Protein AF-A0A6M0A2T9-F1 (afdb_monomer_lite)

Foldseek 3Di:
DVPVLVVVLVVLCVLQPVDPVLLVVLVVCVVVVDDLVNSCVVVVSGDSVSSVVSVVVCVVPVVSVVVVVVVVVVVVVVVVVVCVVVPDDVVVVVVVVVVVVVD

Structure (mmCIF, N/CA/C/O backbone):
data_AF-A0A6M0A2T9-F1
#
_entry.id   AF-A0A6M0A2T9-F1
#
loop_
_atom_site.group_PDB
_atom_site.id
_atom_site.type_symbol
_atom_site.la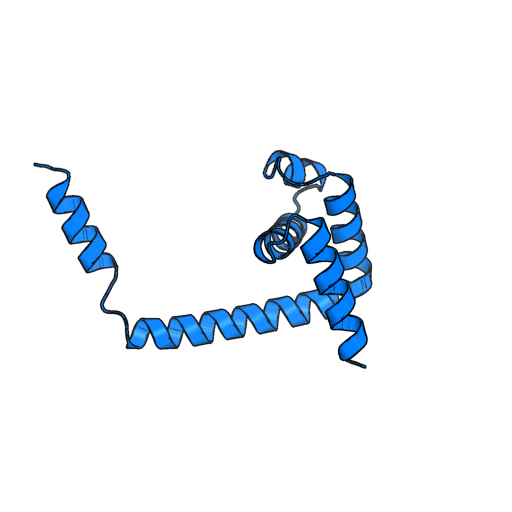bel_atom_id
_atom_site.label_alt_id
_atom_site.label_comp_id
_atom_site.label_asym_id
_atom_site.label_entity_id
_atom_site.label_seq_id
_atom_site.pdbx_PDB_ins_code
_atom_site.Cartn_x
_atom_site.Cartn_y
_atom_site.Cartn_z
_atom_site.occupancy
_atom_site.B_iso_or_equiv
_atom_site.auth_seq_id
_atom_site.auth_comp_id
_atom_site.auth_asym_id
_atom_site.auth_atom_id
_atom_site.pdbx_PDB_model_num
ATOM 1 N N . MET A 1 1 ? 3.141 -23.377 8.878 1.00 46.81 1 MET A N 1
ATOM 2 C CA . MET A 1 1 ? 3.584 -22.676 7.644 1.00 46.81 1 MET A CA 1
ATOM 3 C C . MET A 1 1 ? 3.537 -21.138 7.717 1.00 46.81 1 MET A C 1
ATOM 5 O O . MET A 1 1 ? 4.233 -20.506 6.935 1.00 46.81 1 MET A O 1
ATOM 9 N N . SER A 1 2 ? 2.825 -20.515 8.670 1.00 45.16 2 SER A N 1
ATOM 10 C CA . SER A 1 2 ? 2.661 -19.043 8.734 1.00 45.16 2 SER A CA 1
ATOM 11 C C . SER A 1 2 ? 3.944 -18.234 9.045 1.00 45.16 2 SER A C 1
ATOM 13 O O . SER A 1 2 ? 4.101 -17.100 8.601 1.00 45.16 2 SER A O 1
ATOM 15 N N . CYS A 1 3 ? 4.917 -18.829 9.749 1.00 43.81 3 CYS A N 1
ATOM 16 C CA . CYS A 1 3 ? 6.099 -18.116 10.263 1.00 43.81 3 CYS A CA 1
ATOM 17 C C . CYS A 1 3 ? 7.106 -17.667 9.175 1.00 43.81 3 CYS A C 1
ATOM 19 O O . CYS A 1 3 ? 7.688 -16.589 9.278 1.00 43.81 3 CYS A O 1
ATOM 21 N N . LYS A 1 4 ? 7.285 -18.435 8.086 1.00 53.41 4 LYS A N 1
ATOM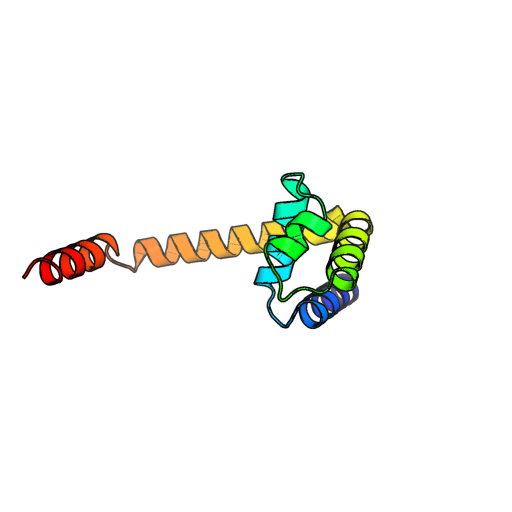 22 C CA . LYS A 1 4 ? 8.168 -18.024 6.970 1.00 53.41 4 LYS A CA 1
ATOM 23 C C . LYS A 1 4 ? 7.577 -16.865 6.157 1.00 53.41 4 LYS A C 1
ATOM 25 O O . LYS A 1 4 ? 8.320 -15.995 5.720 1.00 53.41 4 LYS A O 1
ATOM 30 N N . ARG A 1 5 ? 6.247 -16.833 6.006 1.00 55.88 5 ARG A N 1
ATOM 31 C CA . ARG A 1 5 ? 5.520 -15.842 5.191 1.00 55.88 5 ARG A CA 1
ATOM 32 C C . ARG A 1 5 ? 5.601 -14.438 5.808 1.00 55.88 5 ARG A C 1
ATOM 34 O O . ARG A 1 5 ? 5.813 -13.470 5.088 1.00 55.88 5 ARG A O 1
ATOM 41 N N . GLN A 1 6 ? 5.534 -14.334 7.141 1.00 55.88 6 GLN A N 1
ATOM 42 C CA . GLN A 1 6 ? 5.651 -13.044 7.836 1.00 55.88 6 GLN A CA 1
ATOM 43 C C . GLN A 1 6 ? 7.073 -12.463 7.855 1.00 55.88 6 GLN A C 1
ATOM 45 O O . GLN A 1 6 ? 7.220 -11.243 7.823 1.00 55.88 6 GLN A O 1
ATOM 50 N N . ARG A 1 7 ? 8.127 -13.297 7.852 1.00 57.19 7 ARG A N 1
ATOM 51 C CA . ARG A 1 7 ? 9.514 -12.796 7.797 1.00 57.19 7 ARG A CA 1
ATOM 52 C C . ARG A 1 7 ? 9.813 -12.050 6.497 1.00 57.19 7 ARG A C 1
ATOM 54 O O . ARG A 1 7 ? 10.479 -11.026 6.546 1.00 57.19 7 ARG A O 1
ATOM 61 N N . GLN A 1 8 ? 9.291 -12.517 5.363 1.00 58.59 8 GLN A N 1
ATOM 62 C CA . GLN A 1 8 ? 9.608 -11.913 4.069 1.00 58.59 8 GLN A CA 1
ATOM 63 C C . GLN A 1 8 ? 8.902 -10.565 3.837 1.00 58.59 8 GLN A C 1
ATOM 65 O O . GLN A 1 8 ? 9.499 -9.648 3.278 1.00 58.59 8 GLN A O 1
ATOM 70 N N . ILE A 1 9 ? 7.668 -10.411 4.335 1.00 58.97 9 ILE A N 1
ATOM 71 C CA . ILE A 1 9 ? 6.967 -9.114 4.346 1.00 58.97 9 ILE A CA 1
ATOM 72 C C . ILE A 1 9 ? 7.749 -8.111 5.207 1.00 58.97 9 ILE A C 1
ATOM 74 O O . ILE A 1 9 ? 7.909 -6.957 4.822 1.00 58.97 9 ILE A O 1
ATOM 78 N N . LEU A 1 10 ? 8.300 -8.561 6.341 1.00 57.91 10 LEU A N 1
ATOM 79 C CA . LEU A 1 10 ? 9.128 -7.723 7.208 1.00 57.91 10 LEU A CA 1
ATOM 80 C C . LEU A 1 10 ? 10.416 -7.260 6.504 1.00 57.91 10 LEU A C 1
ATOM 82 O O . LEU A 1 10 ? 10.792 -6.103 6.640 1.00 57.91 10 LEU A O 1
ATOM 86 N N . THR A 1 11 ? 11.056 -8.126 5.711 1.00 59.53 11 THR A N 1
ATOM 87 C CA . THR A 1 11 ? 12.245 -7.771 4.915 1.00 59.53 11 THR A CA 1
ATOM 88 C C . THR A 1 11 ? 11.947 -6.691 3.871 1.00 59.53 11 THR A C 1
ATOM 90 O O . THR A 1 11 ? 12.738 -5.765 3.717 1.00 59.53 11 THR A O 1
ATOM 93 N N . LEU A 1 12 ? 10.793 -6.754 3.200 1.00 58.81 12 LEU A N 1
ATOM 94 C CA . LEU A 1 12 ? 10.387 -5.732 2.224 1.00 58.81 12 LEU A CA 1
ATOM 95 C C . LEU A 1 12 ? 10.093 -4.378 2.879 1.00 58.81 12 LEU A C 1
ATOM 97 O O . LEU A 1 12 ? 10.495 -3.342 2.360 1.00 58.81 12 LEU A O 1
ATOM 101 N N . VAL A 1 13 ? 9.458 -4.380 4.054 1.00 58.97 13 VAL A N 1
ATOM 102 C CA . VAL A 1 13 ? 9.197 -3.157 4.836 1.00 58.97 13 VAL A CA 1
ATOM 103 C C . VAL A 1 13 ? 10.493 -2.467 5.272 1.00 58.97 13 VAL A C 1
ATOM 105 O O . VAL A 1 13 ? 10.546 -1.240 5.308 1.00 58.97 13 VAL A O 1
ATOM 108 N N . LEU A 1 14 ? 11.532 -3.237 5.604 1.00 58.66 14 LEU A N 1
ATOM 109 C CA . LEU A 1 14 ? 12.835 -2.685 5.982 1.00 58.66 14 LEU A CA 1
ATOM 110 C C . LEU A 1 14 ? 13.539 -2.018 4.785 1.00 58.66 14 LEU A C 1
ATOM 112 O O . LEU A 1 14 ? 14.160 -0.975 4.971 1.00 58.66 14 LEU A O 1
ATOM 116 N N . SER A 1 15 ? 13.391 -2.565 3.570 1.00 59.59 15 SER A N 1
ATOM 117 C CA . SER A 1 15 ? 13.989 -2.001 2.343 1.00 59.59 15 SER A CA 1
ATOM 118 C C . SER A 1 15 ? 13.339 -0.678 1.916 1.00 59.59 15 SER A C 1
ATOM 120 O O . SER A 1 15 ? 14.024 0.229 1.467 1.00 59.59 15 SER A O 1
ATOM 122 N N . LEU A 1 16 ? 12.026 -0.514 2.129 1.00 60.50 16 LEU A N 1
ATOM 123 C CA . LEU A 1 16 ? 11.265 0.690 1.745 1.00 60.50 16 LEU A CA 1
ATOM 124 C C . LEU A 1 16 ? 11.406 1.872 2.728 1.00 60.50 16 LEU A C 1
ATOM 126 O O . LEU A 1 16 ? 10.600 2.801 2.706 1.00 60.50 16 LEU A O 1
ATOM 130 N N . GLY A 1 17 ? 12.409 1.846 3.608 1.00 55.09 17 GLY A N 1
ATOM 131 C CA . GLY A 1 17 ? 12.593 2.868 4.635 1.00 55.09 17 GLY A CA 1
ATOM 132 C C . GLY A 1 17 ? 11.628 2.680 5.803 1.00 55.09 17 GLY A C 1
ATOM 133 O O . GLY A 1 17 ? 10.752 3.506 6.033 1.00 55.09 17 GLY A O 1
ATOM 134 N N . ASN A 1 18 ? 11.790 1.580 6.544 1.00 56.47 18 ASN A N 1
ATOM 135 C CA . ASN A 1 18 ? 11.229 1.298 7.879 1.00 56.47 18 ASN A CA 1
ATOM 136 C C . ASN A 1 18 ? 9.715 1.470 8.120 1.00 56.47 18 ASN A C 1
ATOM 138 O O . ASN A 1 18 ? 9.253 1.198 9.231 1.00 56.47 18 ASN A O 1
ATOM 142 N N . SER A 1 19 ? 8.912 1.877 7.141 1.00 62.12 19 SER A N 1
ATOM 143 C CA . SER A 1 19 ? 7.514 2.219 7.368 1.00 62.12 19 SER A CA 1
ATOM 144 C C . SER A 1 19 ? 6.598 1.304 6.570 1.00 62.12 19 SER A C 1
ATOM 146 O O . SER A 1 19 ? 6.531 1.340 5.342 1.00 62.12 19 SER A O 1
ATOM 148 N N . ARG A 1 20 ? 5.839 0.479 7.306 1.00 65.75 20 ARG A N 1
ATOM 149 C CA . ARG A 1 20 ? 4.784 -0.402 6.763 1.00 65.75 20 ARG A CA 1
ATOM 150 C C . ARG A 1 20 ? 3.758 0.365 5.928 1.00 65.75 20 ARG A C 1
ATOM 152 O O . ARG A 1 20 ? 3.161 -0.221 5.033 1.00 65.75 20 ARG A O 1
ATOM 159 N N . VAL A 1 21 ? 3.596 1.658 6.211 1.00 66.00 21 VAL A N 1
ATOM 160 C CA . VAL A 1 21 ? 2.712 2.570 5.481 1.00 66.00 21 VAL A CA 1
ATOM 161 C C . VAL A 1 21 ? 3.174 2.735 4.029 1.00 66.00 21 VAL A C 1
ATOM 163 O O . VAL A 1 21 ? 2.333 2.786 3.136 1.00 66.00 21 VAL A O 1
ATOM 166 N N . LEU A 1 22 ? 4.487 2.739 3.755 1.00 73.81 22 LEU A N 1
ATOM 167 C CA . LEU A 1 22 ? 4.992 2.858 2.382 1.00 73.81 22 LEU A CA 1
ATOM 168 C C . LEU A 1 22 ? 4.726 1.596 1.558 1.00 73.81 22 LEU A C 1
ATOM 170 O O . LEU A 1 22 ? 4.325 1.713 0.405 1.00 73.81 22 LEU A O 1
ATOM 174 N N . LEU A 1 23 ? 4.868 0.404 2.147 1.00 76.75 23 LEU A N 1
ATOM 175 C CA . LEU A 1 23 ? 4.559 -0.852 1.453 1.00 76.75 23 LEU A CA 1
ATOM 176 C C . LEU A 1 23 ? 3.092 -0.895 0.997 1.00 76.75 23 LEU A C 1
ATOM 178 O O . LEU A 1 23 ? 2.816 -1.171 -0.168 1.00 76.75 23 LEU A O 1
ATOM 182 N N . GLU A 1 24 ? 2.159 -0.595 1.904 1.00 79.69 24 GLU A N 1
ATOM 183 C CA . GLU A 1 24 ? 0.727 -0.523 1.583 1.00 79.69 24 GLU A CA 1
ATOM 184 C C . GLU A 1 24 ? 0.432 0.497 0.491 1.00 79.69 24 GLU A C 1
ATOM 186 O O . GLU A 1 24 ? -0.310 0.208 -0.444 1.00 79.69 24 GLU A O 1
ATOM 191 N N . THR A 1 25 ? 1.042 1.676 0.595 1.00 82.44 25 THR A N 1
ATOM 192 C CA . THR A 1 25 ? 0.817 2.772 -0.349 1.00 82.44 25 THR A CA 1
ATOM 193 C C . THR A 1 25 ? 1.287 2.405 -1.758 1.00 82.44 25 THR A C 1
ATOM 195 O O . THR A 1 25 ? 0.574 2.665 -2.724 1.00 82.44 25 THR A O 1
ATOM 198 N N . VAL A 1 26 ? 2.447 1.751 -1.885 1.00 85.06 26 VAL A N 1
ATOM 199 C CA . VAL A 1 26 ? 2.970 1.273 -3.176 1.00 85.06 26 VAL A CA 1
ATOM 200 C C . VAL A 1 26 ? 2.050 0.215 -3.783 1.00 85.06 26 VAL A C 1
ATOM 202 O O . VAL A 1 26 ? 1.714 0.309 -4.962 1.00 85.06 26 VAL A O 1
ATOM 205 N N . ILE A 1 27 ? 1.615 -0.771 -2.990 1.00 86.31 27 ILE A N 1
ATOM 206 C CA . ILE A 1 27 ? 0.727 -1.838 -3.475 1.00 86.31 27 ILE A CA 1
ATOM 207 C C . ILE A 1 27 ? -0.614 -1.256 -3.926 1.00 86.31 27 ILE A C 1
ATOM 209 O O . ILE A 1 27 ? -1.087 -1.598 -5.006 1.00 86.31 27 ILE A O 1
ATOM 213 N N . ARG A 1 28 ? -1.203 -0.349 -3.139 1.00 86.69 28 ARG A N 1
ATOM 214 C CA . ARG A 1 28 ? -2.493 0.269 -3.465 1.00 86.69 28 ARG A CA 1
ATOM 215 C C . ARG A 1 28 ? -2.400 1.142 -4.714 1.00 86.69 28 ARG A C 1
ATOM 217 O O . ARG A 1 28 ? -3.208 0.985 -5.615 1.00 86.69 28 ARG A O 1
ATOM 224 N N . ALA A 1 29 ? -1.352 1.959 -4.833 1.00 87.31 29 ALA A N 1
ATOM 225 C CA . ALA A 1 29 ? -1.122 2.754 -6.037 1.00 87.31 29 ALA A CA 1
ATOM 226 C C . ALA A 1 29 ? -0.932 1.879 -7.289 1.00 87.31 29 ALA A C 1
ATOM 228 O O . ALA A 1 29 ? -1.407 2.236 -8.365 1.00 87.31 29 ALA A O 1
ATOM 229 N N . PHE A 1 30 ? -0.266 0.729 -7.155 1.00 88.06 30 PHE A N 1
ATOM 230 C CA . PHE A 1 30 ? -0.138 -0.235 -8.247 1.00 88.06 30 PHE A CA 1
ATOM 231 C C . PHE A 1 30 ? -1.487 -0.881 -8.611 1.00 88.06 30 PHE A C 1
ATOM 233 O O . PHE A 1 30 ? -1.797 -1.006 -9.793 1.00 88.06 30 PHE A O 1
ATOM 240 N N . GLN A 1 31 ? -2.314 -1.239 -7.622 1.00 86.75 31 GLN A N 1
ATOM 241 C CA . GLN A 1 31 ? -3.682 -1.736 -7.846 1.00 86.75 31 GLN A CA 1
ATOM 242 C C . GLN A 1 31 ? -4.579 -0.691 -8.529 1.00 86.75 31 GLN A C 1
ATOM 244 O O . GLN A 1 31 ? -5.382 -1.053 -9.386 1.00 86.75 31 GLN A O 1
ATOM 249 N N . ASP A 1 32 ? -4.385 0.596 -8.227 1.00 87.88 32 ASP A N 1
ATOM 250 C CA . ASP A 1 32 ? -5.063 1.724 -8.885 1.00 87.88 32 ASP A CA 1
ATOM 251 C C . ASP A 1 32 ? -4.572 1.968 -10.333 1.00 87.88 32 ASP A C 1
ATOM 253 O O . ASP A 1 32 ? -5.023 2.897 -11.005 1.00 87.88 32 ASP A O 1
ATOM 257 N N . GLY A 1 33 ? -3.636 1.152 -10.832 1.00 88.00 33 GLY A N 1
ATOM 258 C CA . GLY A 1 33 ? -3.106 1.224 -12.194 1.00 88.00 33 GLY A CA 1
ATOM 259 C C . GLY A 1 33 ? -1.937 2.195 -12.372 1.00 88.00 33 GLY A C 1
ATOM 260 O O . GLY A 1 33 ? -1.558 2.489 -13.507 1.00 88.00 33 GLY A O 1
ATOM 261 N N . ALA A 1 34 ? -1.343 2.708 -11.289 1.00 88.19 34 ALA A N 1
ATOM 262 C CA . ALA A 1 34 ? -0.152 3.543 -11.398 1.00 88.19 34 ALA A CA 1
ATOM 263 C C . ALA A 1 34 ? 1.073 2.710 -11.803 1.00 88.19 34 ALA A C 1
ATOM 265 O O . ALA A 1 34 ? 1.316 1.621 -11.277 1.00 88.19 34 ALA A O 1
ATOM 266 N N . SER A 1 35 ? 1.891 3.259 -12.705 1.00 88.25 35 SER A N 1
ATOM 267 C CA . SER A 1 35 ? 3.157 2.626 -13.069 1.00 88.25 35 SER A CA 1
ATOM 268 C C . SER A 1 35 ? 4.172 2.716 -11.914 1.00 88.25 35 SER A C 1
ATOM 270 O O . SER A 1 35 ? 4.144 3.690 -11.149 1.00 88.25 35 SER A O 1
ATOM 272 N N . PRO A 1 36 ? 5.105 1.755 -11.790 1.00 84.44 36 PRO A N 1
ATOM 273 C CA . PRO A 1 36 ? 6.177 1.793 -10.791 1.00 84.44 36 PRO A CA 1
ATOM 274 C C . PRO A 1 36 ? 6.958 3.118 -10.787 1.00 84.44 36 PRO A C 1
ATOM 276 O O . PRO A 1 36 ? 7.265 3.665 -9.729 1.00 84.44 36 PRO A O 1
ATOM 279 N N . GLU A 1 37 ? 7.229 3.679 -11.966 1.00 86.12 37 GLU A N 1
ATOM 280 C CA . GLU A 1 37 ? 7.933 4.955 -12.144 1.00 86.12 37 GLU A CA 1
ATOM 281 C C . GLU A 1 37 ? 7.116 6.128 -11.604 1.00 86.12 37 GLU A C 1
ATOM 283 O O . GLU A 1 37 ? 7.652 7.010 -10.933 1.00 86.12 37 GLU A O 1
ATOM 288 N N . SER A 1 38 ? 5.803 6.117 -11.850 1.00 85.56 38 SER A N 1
ATOM 289 C CA . SER A 1 38 ? 4.885 7.136 -11.336 1.00 85.56 38 SER A CA 1
ATOM 290 C C . SER A 1 38 ? 4.810 7.102 -9.809 1.00 85.56 38 SER A C 1
ATOM 292 O O . SER A 1 38 ? 4.695 8.148 -9.172 1.00 85.56 38 SER A O 1
ATOM 294 N N . ILE A 1 39 ? 4.894 5.910 -9.212 1.00 84.88 39 ILE A N 1
ATOM 295 C CA . ILE A 1 39 ? 4.898 5.726 -7.756 1.00 84.88 39 ILE A CA 1
ATOM 296 C C . ILE A 1 39 ? 6.184 6.303 -7.151 1.00 84.88 39 ILE A C 1
ATOM 298 O O . ILE A 1 39 ? 6.111 7.086 -6.206 1.00 84.88 39 ILE A O 1
ATOM 302 N N . VAL A 1 40 ? 7.350 5.994 -7.721 1.00 84.50 40 VAL A N 1
ATOM 303 C CA . VAL A 1 40 ? 8.640 6.557 -7.274 1.00 84.50 40 VAL A CA 1
ATOM 304 C C . VAL A 1 40 ? 8.676 8.072 -7.428 1.00 84.50 40 VAL A C 1
ATOM 306 O O . VAL A 1 40 ? 9.189 8.771 -6.560 1.00 84.50 40 VAL A O 1
ATOM 309 N N . HIS A 1 41 ? 8.087 8.604 -8.499 1.00 82.88 41 HIS A N 1
ATOM 310 C CA . HIS A 1 41 ? 8.017 10.048 -8.697 1.00 82.88 41 HIS A CA 1
ATOM 311 C C . HIS A 1 41 ? 7.191 10.752 -7.606 1.00 82.88 41 HIS A C 1
ATOM 313 O O . HIS A 1 41 ? 7.556 11.839 -7.165 1.00 82.88 41 HIS A O 1
ATOM 319 N N . ARG A 1 42 ? 6.104 10.125 -7.131 1.00 80.94 42 ARG A N 1
ATOM 320 C CA . ARG A 1 42 ? 5.282 10.646 -6.020 1.00 80.94 42 ARG A CA 1
ATOM 321 C C . ARG A 1 42 ? 5.958 10.492 -4.659 1.00 80.94 42 ARG A C 1
ATOM 323 O O . ARG A 1 42 ? 5.731 11.312 -3.774 1.00 80.94 42 ARG A O 1
ATOM 330 N N . TYR A 1 43 ? 6.779 9.459 -4.495 1.00 74.56 43 TYR A N 1
ATOM 331 C CA . TYR A 1 43 ? 7.478 9.144 -3.254 1.00 74.56 43 TYR A CA 1
ATOM 332 C C . TYR A 1 43 ? 8.984 9.105 -3.512 1.00 74.56 43 TYR A C 1
ATOM 334 O O . TYR A 1 43 ? 9.588 8.036 -3.575 1.00 74.56 43 TYR A O 1
ATOM 342 N N . SER A 1 44 ? 9.595 10.287 -3.631 1.00 65.88 44 SER A N 1
ATOM 343 C CA . SER A 1 44 ? 11.024 10.461 -3.947 1.00 65.88 44 SER A CA 1
ATOM 344 C C . SER A 1 44 ? 11.989 9.856 -2.918 1.00 65.88 44 SER A C 1
ATOM 346 O O . SER A 1 44 ? 13.191 9.792 -3.161 1.00 65.88 44 SER A O 1
ATOM 348 N N . THR A 1 45 ? 11.477 9.393 -1.774 1.00 71.62 45 THR A N 1
ATOM 349 C CA . THR A 1 45 ? 12.228 8.644 -0.758 1.00 71.62 45 THR A CA 1
ATOM 350 C C . THR A 1 45 ? 12.385 7.160 -1.093 1.00 71.62 45 THR A C 1
ATOM 352 O O . THR A 1 45 ? 13.121 6.465 -0.397 1.00 71.62 45 THR A O 1
ATOM 355 N N . LEU A 1 46 ? 11.677 6.653 -2.108 1.00 74.12 46 LEU A N 1
ATOM 356 C CA . LEU A 1 46 ? 11.735 5.257 -2.533 1.00 74.12 46 LEU A CA 1
ATOM 357 C C . LEU A 1 46 ? 12.731 5.072 -3.674 1.00 74.12 46 LEU A C 1
ATOM 359 O O . LEU A 1 46 ? 12.734 5.831 -4.642 1.00 74.12 46 LEU A O 1
ATOM 363 N N . SER A 1 47 ? 13.540 4.014 -3.599 1.00 81.88 47 SER A N 1
ATOM 364 C CA . SER A 1 47 ? 14.352 3.612 -4.742 1.00 81.88 47 SER A CA 1
ATOM 365 C C . SER A 1 47 ? 13.488 2.871 -5.767 1.00 81.88 47 SER A C 1
ATOM 367 O O . SER A 1 47 ? 12.612 2.074 -5.419 1.00 81.88 47 SER A O 1
ATOM 369 N N . LEU A 1 48 ? 13.757 3.103 -7.053 1.00 83.50 48 LEU A N 1
ATOM 370 C CA . LEU A 1 48 ? 13.067 2.406 -8.140 1.00 83.50 48 LEU A CA 1
ATOM 371 C C . LEU A 1 48 ? 13.242 0.886 -8.041 1.00 83.50 48 LEU A C 1
ATOM 373 O O . LEU A 1 48 ? 12.285 0.138 -8.232 1.00 83.50 48 LEU A O 1
ATOM 377 N N . SER A 1 49 ? 14.437 0.436 -7.660 1.00 83.50 49 SER A N 1
ATOM 378 C CA . SER A 1 49 ? 14.741 -0.978 -7.437 1.00 83.50 49 SER A CA 1
ATOM 379 C C . SER A 1 49 ? 13.857 -1.603 -6.357 1.00 83.50 49 SER A C 1
ATOM 381 O O . SER A 1 49 ? 13.336 -2.701 -6.557 1.00 83.50 49 SER A O 1
ATOM 383 N N . ASP A 1 50 ? 13.643 -0.909 -5.234 1.00 80.06 50 ASP A N 1
ATOM 384 C CA . ASP A 1 50 ? 12.800 -1.418 -4.147 1.00 80.06 50 ASP A CA 1
ATOM 385 C C . ASP A 1 50 ? 11.331 -1.506 -4.564 1.00 80.06 50 ASP A C 1
ATOM 387 O O . ASP A 1 50 ? 10.649 -2.472 -4.212 1.00 80.06 50 ASP A O 1
ATOM 391 N N . VAL A 1 51 ? 10.843 -0.543 -5.353 1.00 84.38 51 VAL A N 1
ATOM 392 C CA . VAL A 1 51 ? 9.471 -0.564 -5.883 1.00 84.38 51 VAL A CA 1
ATOM 393 C C . VAL A 1 51 ? 9.276 -1.745 -6.830 1.00 84.38 51 VAL A C 1
ATOM 395 O O . VAL A 1 51 ? 8.330 -2.514 -6.658 1.00 84.38 51 VAL A O 1
ATOM 398 N N . TYR A 1 52 ? 10.198 -1.964 -7.767 1.00 85.94 52 TYR A N 1
ATOM 399 C CA . TYR A 1 52 ? 10.139 -3.119 -8.665 1.00 85.94 52 TYR A CA 1
ATOM 400 C C . TYR A 1 52 ? 10.212 -4.453 -7.915 1.00 85.94 52 TYR A C 1
ATOM 402 O O . TYR A 1 52 ? 9.438 -5.367 -8.207 1.00 85.94 52 TYR A O 1
ATOM 410 N N . ASN A 1 53 ? 11.091 -4.567 -6.917 1.00 84.88 53 ASN A N 1
ATOM 411 C CA . ASN A 1 53 ? 11.200 -5.774 -6.099 1.00 84.88 53 ASN A CA 1
ATOM 412 C C . ASN A 1 53 ? 9.918 -6.027 -5.286 1.00 84.88 53 ASN A C 1
ATOM 414 O O . ASN A 1 53 ? 9.445 -7.159 -5.182 1.00 84.88 53 ASN A O 1
ATOM 418 N N . THR A 1 54 ? 9.313 -4.960 -4.765 1.00 83.88 54 THR A N 1
ATOM 419 C CA . THR A 1 54 ? 8.049 -5.008 -4.024 1.00 83.88 54 THR A CA 1
ATOM 420 C C . THR A 1 54 ? 6.893 -5.461 -4.904 1.00 83.88 54 THR A C 1
ATOM 422 O O . THR A 1 54 ? 6.153 -6.365 -4.519 1.00 83.88 54 THR A O 1
ATOM 425 N N . ILE A 1 55 ? 6.758 -4.883 -6.097 1.00 86.69 55 ILE A N 1
ATOM 426 C CA . ILE A 1 55 ? 5.711 -5.259 -7.052 1.00 86.69 55 ILE A CA 1
ATOM 427 C C . ILE A 1 55 ? 5.926 -6.699 -7.528 1.00 86.69 55 ILE A C 1
ATOM 429 O O . ILE A 1 55 ? 4.986 -7.489 -7.542 1.00 86.69 55 ILE A O 1
ATOM 433 N N . GLY A 1 56 ? 7.166 -7.088 -7.832 1.00 87.88 56 GLY A N 1
ATOM 434 C CA . GLY A 1 56 ? 7.494 -8.466 -8.200 1.00 87.88 56 GLY A CA 1
ATOM 435 C C . GLY A 1 56 ? 7.152 -9.471 -7.096 1.00 87.88 56 GLY A C 1
ATOM 436 O O . GLY A 1 56 ? 6.607 -10.543 -7.369 1.00 87.88 56 GLY A O 1
ATOM 437 N N . TYR A 1 57 ? 7.412 -9.116 -5.836 1.00 84.62 57 TYR A N 1
ATOM 438 C CA . TYR A 1 57 ? 7.005 -9.930 -4.695 1.00 84.62 57 TYR A CA 1
ATOM 439 C C . TYR A 1 57 ? 5.482 -9.992 -4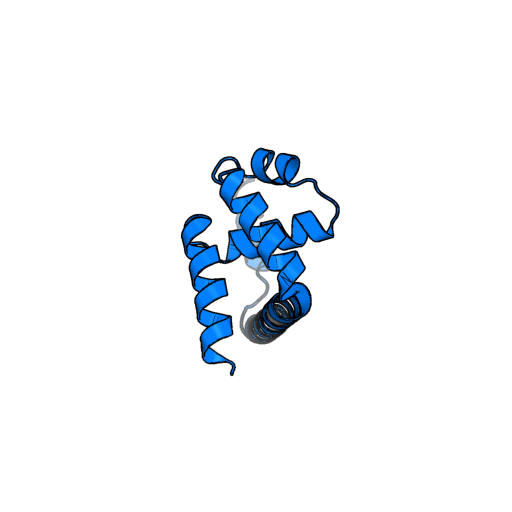.539 1.00 84.62 57 TYR A C 1
ATOM 441 O O . TYR A 1 57 ? 4.942 -11.075 -4.305 1.00 84.62 57 TYR A O 1
ATOM 449 N N . TYR A 1 58 ? 4.793 -8.859 -4.695 1.00 85.56 58 TYR A N 1
ATOM 450 C CA . TYR A 1 58 ? 3.335 -8.778 -4.648 1.00 85.56 58 TYR A CA 1
ATOM 451 C C . TYR A 1 58 ? 2.694 -9.695 -5.693 1.00 85.56 58 TYR A C 1
ATOM 453 O O . TYR A 1 58 ? 1.889 -10.547 -5.332 1.00 85.56 58 TYR A O 1
ATOM 461 N N . LEU A 1 59 ? 3.127 -9.616 -6.954 1.00 86.19 59 LEU A N 1
ATOM 462 C CA . LEU A 1 59 ? 2.609 -10.460 -8.036 1.00 86.19 59 LEU A CA 1
ATOM 463 C C . LEU A 1 59 ? 2.839 -11.958 -7.778 1.00 86.19 59 LEU A C 1
ATOM 465 O O . LEU A 1 59 ? 2.012 -12.788 -8.143 1.00 86.19 59 LEU A O 1
ATOM 469 N N . ARG A 1 60 ? 3.941 -12.328 -7.114 1.00 87.44 60 ARG A N 1
ATOM 470 C CA . ARG A 1 60 ? 4.243 -13.728 -6.768 1.00 87.44 60 ARG A CA 1
ATOM 471 C C . ARG A 1 60 ? 3.450 -14.240 -5.560 1.00 87.44 60 ARG A C 1
ATOM 473 O O . ARG A 1 60 ? 3.273 -15.449 -5.408 1.00 87.44 60 ARG A O 1
ATOM 480 N N . HIS A 1 61 ? 3.009 -13.349 -4.679 1.00 86.00 61 HIS A N 1
ATOM 481 C CA . HIS A 1 61 ? 2.408 -13.700 -3.393 1.00 86.00 61 HIS A CA 1
ATOM 482 C C . HIS A 1 61 ? 1.118 -12.925 -3.107 1.00 86.00 61 HIS A C 1
ATOM 484 O O . HIS A 1 61 ? 0.838 -12.637 -1.945 1.00 86.00 61 HIS A O 1
ATOM 490 N N . GLN A 1 62 ? 0.325 -12.632 -4.138 1.00 85.12 62 GLN A N 1
ATOM 491 C CA . GLN A 1 62 ? -0.848 -11.760 -4.049 1.00 85.12 62 GLN A CA 1
ATOM 492 C C . GLN A 1 62 ? -1.799 -12.171 -2.917 1.00 85.12 62 GLN A C 1
ATOM 494 O O . GLN A 1 62 ? -2.042 -11.372 -2.021 1.00 85.12 62 GLN A O 1
ATOM 499 N N . ASP A 1 63 ? -2.181 -13.450 -2.853 1.00 84.31 63 ASP A N 1
ATOM 500 C CA . ASP A 1 63 ? -3.012 -14.016 -1.777 1.00 84.31 63 ASP A CA 1
ATOM 501 C C . ASP A 1 63 ? -2.465 -13.725 -0.363 1.00 84.31 63 ASP A C 1
ATOM 503 O O . ASP A 1 63 ? -3.206 -13.400 0.565 1.00 84.31 63 ASP A O 1
ATOM 507 N N . ALA A 1 64 ? -1.139 -13.804 -0.192 1.00 81.06 64 ALA A N 1
ATOM 508 C CA . ALA A 1 64 ? -0.485 -13.538 1.090 1.00 81.06 64 ALA A CA 1
ATOM 509 C C . ALA A 1 64 ? -0.657 -12.088 1.512 1.00 81.06 64 ALA A C 1
ATOM 511 O O . ALA A 1 64 ? -0.879 -11.787 2.686 1.00 81.06 64 ALA A O 1
ATOM 512 N N . VAL A 1 65 ? -0.445 -11.209 0.537 1.00 82.50 65 VAL A N 1
ATOM 513 C CA . VAL A 1 65 ? -0.401 -9.776 0.740 1.00 82.50 65 VAL A CA 1
ATOM 514 C C . VAL A 1 65 ? -1.818 -9.263 0.927 1.00 82.50 65 VAL A C 1
ATOM 516 O O . VAL A 1 65 ? -2.062 -8.592 1.918 1.00 82.50 65 VAL A O 1
ATOM 519 N N . GLU A 1 66 ? -2.769 -9.667 0.089 1.00 84.19 66 GLU A N 1
ATOM 520 C CA . GLU A 1 66 ? -4.189 -9.333 0.241 1.00 84.19 66 GLU A CA 1
ATOM 521 C C . GLU A 1 66 ? -4.747 -9.819 1.579 1.00 84.19 66 GLU A C 1
ATOM 523 O O . GLU A 1 66 ? -5.385 -9.047 2.288 1.00 84.19 66 GLU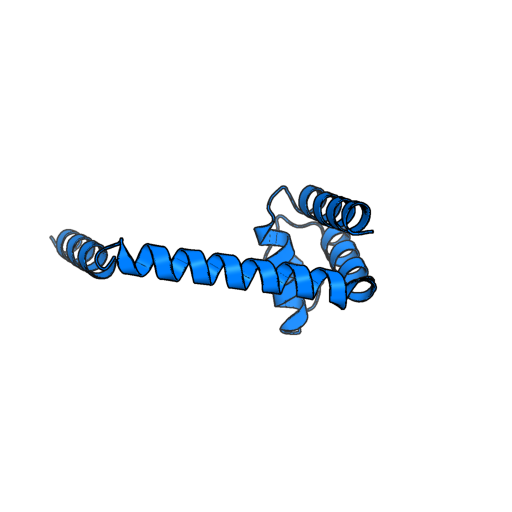 A O 1
ATOM 528 N N . THR A 1 67 ? -4.434 -11.051 2.001 1.00 84.94 67 THR A N 1
ATOM 529 C CA . THR A 1 67 ? -4.844 -11.542 3.328 1.00 84.94 67 THR A CA 1
ATOM 530 C C . THR A 1 67 ? -4.301 -10.652 4.449 1.00 84.94 67 THR A C 1
ATOM 532 O O . THR A 1 67 ? -5.021 -10.332 5.394 1.00 84.94 67 THR A O 1
ATOM 535 N N . TYR A 1 68 ? -3.036 -10.236 4.355 1.00 81.94 68 TYR A N 1
ATOM 536 C CA . TYR A 1 68 ? -2.428 -9.340 5.336 1.00 81.94 68 TYR A CA 1
ATOM 537 C C . TYR A 1 68 ? -3.060 -7.940 5.319 1.00 81.94 68 TYR A C 1
ATOM 539 O O . TYR A 1 68 ? -3.332 -7.390 6.386 1.00 81.94 68 TYR A O 1
ATOM 547 N N . LEU A 1 69 ? -3.318 -7.377 4.135 1.00 81.56 69 LEU A N 1
ATOM 548 C CA . LEU A 1 69 ? -3.971 -6.076 3.968 1.00 81.56 69 LEU A CA 1
ATOM 549 C C . LEU A 1 69 ? -5.388 -6.091 4.552 1.00 81.56 69 LEU A C 1
ATOM 551 O O . LEU A 1 69 ? -5.712 -5.246 5.383 1.00 81.56 69 LEU A O 1
ATOM 555 N N . ASN A 1 70 ? -6.181 -7.113 4.227 1.00 83.94 70 ASN A N 1
ATOM 556 C CA . ASN A 1 70 ? -7.544 -7.278 4.734 1.00 83.94 70 ASN A CA 1
ATOM 557 C C . ASN A 1 70 ? -7.577 -7.419 6.261 1.00 83.94 70 ASN A C 1
ATOM 559 O O . ASN A 1 70 ? -8.386 -6.781 6.931 1.00 83.94 70 ASN A O 1
ATOM 563 N N . GLN A 1 71 ? -6.667 -8.210 6.840 1.00 82.81 71 GLN A N 1
ATOM 564 C CA . GLN A 1 71 ? -6.554 -8.328 8.299 1.00 82.81 71 GLN A CA 1
ATOM 565 C C . GLN A 1 71 ? -6.245 -6.981 8.958 1.00 82.81 71 GLN A C 1
ATOM 567 O O . GLN A 1 71 ? -6.730 -6.695 10.054 1.00 82.81 71 GLN A O 1
ATOM 572 N N . ARG A 1 72 ? -5.436 -6.140 8.309 1.00 78.88 72 ARG A N 1
ATOM 573 C CA . ARG A 1 72 ? -5.117 -4.808 8.826 1.00 78.88 72 ARG A CA 1
ATOM 574 C C . ARG A 1 72 ? -6.270 -3.832 8.704 1.00 78.88 72 ARG A C 1
ATOM 576 O O . ARG A 1 72 ? -6.466 -3.063 9.641 1.00 78.88 72 ARG A O 1
ATOM 583 N N . GLU A 1 73 ? -7.016 -3.874 7.611 1.00 79.94 73 GLU A N 1
ATOM 584 C CA . GLU A 1 73 ? -8.201 -3.035 7.432 1.00 79.94 73 GLU A CA 1
ATOM 585 C C . GLU A 1 73 ? -9.258 -3.369 8.491 1.00 79.94 73 GLU A C 1
ATOM 587 O O . GLU A 1 73 ? -9.703 -2.479 9.207 1.00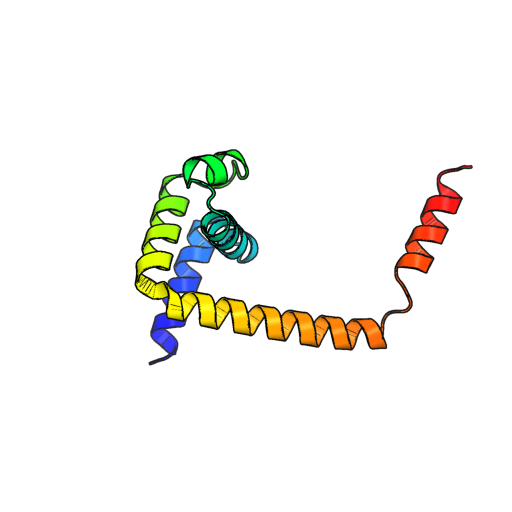 79.94 73 GLU A O 1
ATOM 592 N N . GLN A 1 74 ? -9.511 -4.655 8.745 1.00 80.06 74 GLN A N 1
ATOM 593 C CA . GLN A 1 74 ? -10.400 -5.104 9.826 1.00 80.06 74 GLN A CA 1
ATOM 594 C C . GLN A 1 74 ? -9.935 -4.640 11.215 1.00 80.06 74 GLN A C 1
ATOM 596 O O . GLN A 1 74 ? -10.739 -4.230 12.056 1.00 80.06 74 GLN A O 1
ATOM 601 N N . LEU A 1 75 ? -8.625 -4.685 11.482 1.00 78.38 75 LEU A N 1
ATOM 602 C CA . LEU A 1 75 ? -8.076 -4.159 12.732 1.00 78.38 75 LEU A CA 1
ATOM 603 C C . LEU A 1 75 ? -8.265 -2.641 12.826 1.00 78.38 75 LEU A C 1
ATOM 605 O O . LEU A 1 75 ? -8.674 -2.161 13.883 1.00 78.38 75 LEU A O 1
ATOM 609 N N . ALA A 1 76 ? -8.009 -1.901 11.746 1.00 74.56 76 ALA A N 1
ATOM 610 C CA . ALA A 1 76 ? -8.199 -0.456 11.692 1.00 74.56 76 ALA A CA 1
ATOM 611 C C . ALA A 1 76 ? -9.669 -0.073 11.907 1.00 74.56 76 ALA A C 1
ATOM 613 O O . ALA A 1 76 ? -9.942 0.783 12.745 1.00 74.56 76 ALA A O 1
ATOM 614 N N . GLU A 1 77 ? -10.608 -0.763 11.258 1.00 77.06 77 GLU A N 1
ATOM 615 C CA . GLU A 1 77 ? -12.048 -0.586 11.465 1.00 77.06 77 GLU A CA 1
ATOM 616 C C . GLU A 1 77 ? -12.447 -0.878 12.915 1.00 77.06 77 GLU A C 1
ATOM 618 O O . GLU A 1 77 ? -13.138 -0.076 13.540 1.00 77.06 77 GLU A O 1
ATOM 623 N N . SER A 1 78 ? -11.955 -1.973 13.505 1.00 73.88 78 SER A N 1
ATOM 624 C CA . SER A 1 78 ? -12.260 -2.318 14.903 1.00 73.88 78 SER A CA 1
ATOM 625 C C . SER A 1 78 ? -11.717 -1.291 15.908 1.00 73.88 78 SER A C 1
ATOM 627 O O . SER A 1 78 ? -12.285 -1.082 16.984 1.00 73.88 78 SER A O 1
ATOM 629 N N . VAL A 1 79 ? -10.587 -0.656 15.586 1.00 75.12 79 VAL A N 1
ATOM 630 C CA . VAL A 1 79 ? -10.008 0.428 16.382 1.00 75.12 79 VAL A CA 1
ATOM 631 C C . VAL A 1 79 ? -10.810 1.705 16.165 1.00 75.12 79 VAL A C 1
ATOM 633 O O . VAL A 1 79 ? -11.156 2.356 17.143 1.00 75.12 79 VAL A O 1
ATOM 636 N N . GLN A 1 80 ? -11.178 2.026 14.924 1.00 67.25 80 GLN A N 1
ATOM 637 C CA . GLN A 1 80 ? -12.003 3.183 14.600 1.00 67.25 80 GLN A CA 1
ATOM 638 C C . GLN A 1 80 ? -13.366 3.101 15.289 1.00 67.25 80 GLN A C 1
ATOM 640 O O . GLN A 1 80 ? -13.747 4.055 15.948 1.00 67.25 80 GLN A O 1
ATOM 645 N N . GLN A 1 81 ? -14.048 1.955 15.255 1.00 69.12 81 GLN A N 1
ATOM 646 C CA . GLN A 1 81 ? -15.319 1.746 15.956 1.00 69.12 81 GLN A CA 1
ATOM 647 C C . GLN A 1 81 ? -15.193 1.928 17.475 1.00 69.12 81 GLN A C 1
ATOM 649 O O . GLN A 1 81 ? -16.067 2.528 18.100 1.00 69.12 81 GLN A O 1
ATOM 654 N N . ARG A 1 82 ? -14.093 1.450 18.075 1.00 64.12 82 ARG A N 1
ATOM 655 C CA . ARG A 1 82 ? -13.804 1.669 19.502 1.00 64.12 82 ARG A CA 1
ATOM 656 C C . ARG A 1 82 ? -13.458 3.118 19.821 1.00 64.12 82 ARG A C 1
ATOM 658 O O . ARG A 1 82 ? -13.801 3.598 20.890 1.00 64.12 82 ARG A O 1
ATOM 665 N N . LEU A 1 83 ? -12.784 3.822 18.922 1.00 59.44 83 LEU A N 1
ATOM 666 C CA . LEU A 1 83 ? -12.462 5.232 19.114 1.00 59.44 83 LEU A CA 1
ATOM 667 C C . LEU A 1 83 ? -13.683 6.120 18.881 1.00 59.44 83 LEU A C 1
ATOM 669 O O . LEU A 1 83 ? -13.876 7.057 19.635 1.00 59.44 83 LEU A O 1
ATOM 673 N N . SER A 1 84 ? -14.554 5.812 17.922 1.00 58.53 84 SER A N 1
ATOM 674 C CA . SER A 1 84 ? -15.803 6.547 17.686 1.00 58.53 84 SER A CA 1
ATOM 675 C C . SER A 1 84 ? -16.773 6.472 18.867 1.00 58.53 84 SER A C 1
ATOM 677 O O . SER A 1 84 ? -17.563 7.391 19.054 1.00 58.53 84 SER A O 1
ATOM 679 N N . SER A 1 85 ? -16.713 5.412 19.679 1.00 58.81 85 SER A N 1
ATOM 680 C CA . SER A 1 85 ? -17.511 5.300 20.905 1.00 58.81 85 SER A CA 1
ATOM 681 C C . SER A 1 85 ? -16.878 5.982 22.126 1.00 58.81 85 SER A C 1
ATOM 683 O O . SER A 1 85 ? -17.577 6.212 23.110 1.00 58.81 85 SER A O 1
ATOM 685 N N . ILE A 1 86 ? -15.585 6.332 22.070 1.00 60.34 86 ILE A N 1
ATOM 686 C CA . ILE A 1 86 ? -14.824 6.922 23.189 1.00 60.34 86 ILE A CA 1
ATOM 687 C C . ILE A 1 86 ? -14.474 8.401 22.938 1.00 60.34 86 ILE A C 1
ATOM 689 O O . ILE A 1 86 ? -14.380 9.185 23.881 1.00 60.34 86 ILE A O 1
ATOM 693 N N . GLN A 1 87 ? -14.271 8.803 21.684 1.00 54.34 87 GLN A N 1
ATOM 694 C CA . GLN A 1 87 ? -13.782 10.121 21.295 1.00 54.34 87 GLN A CA 1
ATOM 695 C C . GLN A 1 87 ? -14.966 11.027 20.919 1.00 54.34 87 GLN A C 1
ATOM 697 O O . GLN A 1 87 ? -15.557 10.838 19.853 1.00 54.34 87 GLN A O 1
ATOM 702 N N . PRO A 1 88 ? -15.318 12.031 21.746 1.00 54.81 88 PRO A N 1
ATOM 703 C CA . PRO A 1 88 ? -16.261 13.056 21.335 1.00 54.81 88 PRO A CA 1
ATOM 704 C C . PRO A 1 88 ? -15.699 13.793 20.120 1.00 54.81 88 PRO A C 1
ATOM 706 O O . PRO A 1 88 ? -14.514 14.125 20.048 1.00 54.81 88 PRO A O 1
ATOM 709 N N . ASP A 1 89 ? -16.596 13.980 19.164 1.00 60.50 89 ASP A N 1
ATOM 710 C CA . ASP A 1 89 ? -16.432 14.544 17.837 1.00 60.50 89 ASP A CA 1
ATOM 711 C C . ASP A 1 89 ? -15.230 15.498 17.681 1.00 60.50 89 ASP A C 1
ATOM 713 O O . ASP A 1 89 ? -15.250 16.636 18.162 1.00 60.50 89 ASP A O 1
ATOM 717 N N . LEU A 1 90 ? -14.186 15.056 16.965 1.00 61.84 90 LEU A N 1
ATOM 718 C CA . LEU A 1 90 ? -13.041 15.895 16.570 1.00 61.84 90 LEU A CA 1
ATOM 719 C C . LEU A 1 90 ? -13.491 17.152 15.804 1.00 61.84 90 LEU A C 1
ATOM 721 O O . LEU A 1 90 ? -12.753 18.139 15.753 1.00 61.84 90 LEU A O 1
ATOM 725 N N . SER A 1 91 ? -14.710 17.149 15.253 1.00 63.81 91 SER A N 1
ATOM 726 C CA . SER A 1 91 ? -15.339 18.333 14.668 1.00 63.81 91 SER A CA 1
ATOM 727 C C . SER A 1 91 ? -15.495 19.455 15.689 1.00 63.81 91 SER A C 1
ATOM 729 O O . SER A 1 91 ? -15.273 20.605 15.339 1.00 63.81 91 SER A O 1
ATOM 731 N N . SER A 1 92 ? -15.769 19.159 16.964 1.00 65.25 92 SER A N 1
ATOM 732 C CA . SER A 1 92 ? -15.867 20.179 18.022 1.00 65.25 92 SER A CA 1
ATOM 733 C C . SER A 1 92 ? -14.529 20.891 18.273 1.00 65.25 92 SER A C 1
ATOM 735 O O . SER A 1 92 ? -14.484 22.114 18.421 1.00 65.25 92 SER A O 1
ATOM 737 N N . ILE A 1 93 ? -13.419 20.145 18.230 1.00 69.38 93 ILE A N 1
ATOM 738 C CA . ILE A 1 93 ? -12.057 20.686 18.342 1.00 69.38 93 ILE A CA 1
ATOM 739 C C . ILE A 1 93 ? -11.726 21.510 17.096 1.00 69.38 93 ILE A C 1
ATOM 741 O O . ILE A 1 93 ? -11.213 22.623 17.213 1.00 69.38 93 ILE A O 1
ATOM 745 N N . ARG A 1 94 ? -12.076 21.006 15.905 1.00 66.69 94 ARG A N 1
ATOM 746 C CA . ARG A 1 94 ? -11.890 21.721 14.636 1.00 66.69 94 ARG A CA 1
ATOM 747 C C . ARG A 1 94 ? -12.641 23.054 14.626 1.00 66.69 94 ARG A C 1
ATOM 749 O O . ARG A 1 94 ? -12.047 24.072 14.283 1.00 66.69 94 ARG A O 1
ATOM 756 N N . THR A 1 95 ? -13.898 23.070 15.064 1.00 71.31 95 THR A N 1
ATOM 757 C CA . THR A 1 95 ? -14.720 24.284 15.175 1.00 71.31 95 THR A CA 1
ATOM 758 C C . THR A 1 95 ? -14.111 25.281 16.155 1.00 71.31 95 THR A C 1
ATOM 760 O O . THR A 1 95 ? -14.033 26.472 15.852 1.00 71.31 95 THR A O 1
ATOM 763 N N . ARG A 1 96 ? -13.599 24.809 17.300 1.00 68.94 96 ARG A N 1
ATOM 764 C CA . ARG A 1 96 ? -12.918 25.666 18.281 1.00 68.94 96 ARG A CA 1
ATOM 765 C C . ARG A 1 96 ? -11.661 26.324 17.704 1.00 68.94 96 ARG A C 1
ATOM 767 O O . ARG A 1 96 ? -11.452 27.511 17.929 1.00 68.94 96 ARG A O 1
ATOM 774 N N . LEU A 1 97 ? -10.854 25.583 16.947 1.00 72.88 97 LEU A N 1
ATOM 775 C CA . LEU A 1 97 ? -9.621 26.104 16.343 1.00 72.88 97 LEU A CA 1
ATOM 776 C C . LEU A 1 97 ? -9.906 27.096 15.202 1.00 72.88 97 LEU A C 1
ATOM 778 O O . LEU A 1 97 ? -9.278 28.149 15.140 1.00 72.88 97 LEU A O 1
ATOM 782 N N . LEU A 1 98 ? -10.907 26.816 14.359 1.00 73.38 98 LEU A N 1
ATOM 783 C CA . LEU A 1 98 ? -11.355 27.722 13.287 1.00 73.38 98 LEU A CA 1
ATOM 784 C C . LEU A 1 98 ? -11.909 29.051 13.828 1.00 73.38 98 LEU A C 1
ATOM 786 O O . LEU A 1 98 ? -11.758 30.095 13.194 1.00 73.38 98 LEU A O 1
ATOM 790 N N . SER A 1 99 ? -12.527 29.011 15.011 1.00 70.94 99 SER A N 1
ATOM 791 C CA . SER A 1 99 ? -13.041 30.201 15.699 1.00 70.94 99 SER A CA 1
ATOM 792 C C . SER A 1 99 ? -11.921 31.073 16.280 1.00 70.94 99 SER A C 1
ATOM 794 O O . SER A 1 99 ? -12.103 32.277 16.413 1.00 70.94 99 SER A O 1
ATOM 796 N N . GLN A 1 100 ? -10.763 30.487 16.609 1.00 70.50 100 GLN A N 1
ATOM 797 C CA . GLN A 1 100 ? -9.605 31.211 17.149 1.00 70.50 100 GLN A CA 1
ATOM 798 C C . GLN A 1 100 ? -8.679 31.797 16.074 1.00 70.50 100 GLN A C 1
ATOM 800 O O . GLN A 1 100 ? -7.920 32.704 16.382 1.00 70.50 100 GLN A O 1
ATOM 805 N N . GLN A 1 101 ? -8.729 31.311 14.830 1.00 62.97 101 GLN A N 1
ATOM 806 C CA . GLN A 1 101 ? -7.922 31.854 13.724 1.00 62.97 101 GLN A CA 1
ATOM 807 C C . GLN A 1 101 ? -8.531 33.089 13.035 1.00 62.97 101 GLN A C 1
ATOM 809 O O . GLN A 1 101 ? -7.871 33.681 12.189 1.00 62.97 101 GLN A O 1
ATOM 814 N N . ASN A 1 102 ? -9.776 33.461 13.356 1.00 56.38 102 ASN A N 1
ATOM 815 C 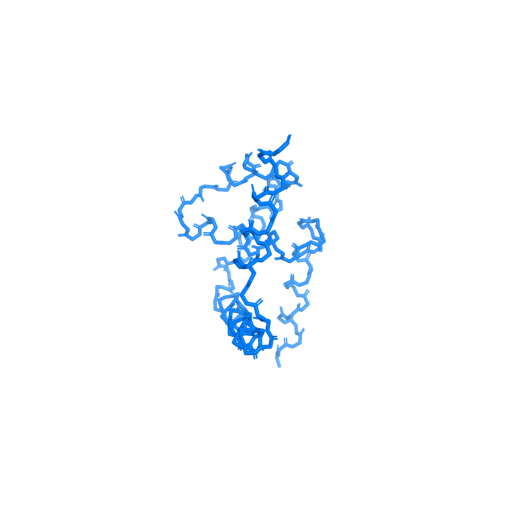CA . ASN A 1 102 ? -10.468 34.624 12.778 1.00 56.38 102 ASN A CA 1
ATOM 816 C C . ASN A 1 102 ? -10.547 35.836 13.738 1.00 56.38 102 ASN A C 1
ATOM 818 O O . ASN A 1 102 ? -11.385 36.716 13.537 1.00 56.38 102 ASN A O 1
ATOM 822 N N . GLN A 1 103 ? -9.696 35.884 14.769 1.00 49.97 103 GLN A N 1
ATOM 823 C CA . GLN A 1 103 ? -9.417 37.072 15.594 1.00 49.97 103 GLN A CA 1
ATOM 824 C C . GLN A 1 103 ? -7.956 37.479 15.421 1.00 49.97 103 GLN A C 1
ATOM 826 O O . GLN A 1 103 ? -7.700 38.701 15.448 1.00 49.97 103 GLN A O 1
#

Sequence (103 aa):
MSCKRQRQILTLVLSLGNSRVLLETVIRAFQDGASPESIVHRYSTLSLSDVYNTIGYYLRHQDAVETYLNQREQLAESVQQRLSSIQPDLSSIRTRLLSQQNQ

Secondary structure (DSSP, 8-state):
-HHHHHHHHHHHHHHTTS-HHHHHHHHHHHHTT--HHHHHHH-TTS-HHHHHHHHHHHHHSHHHHHHHHHHHHHHHHHHHHHHHTTS--HHHHHHHHHHHTT-

pLDDT: mean 72.91, std 12.32, range [43.81, 88.25]

Radius of gyration: 18.32 Å; chains: 1; bounding box: 32×60×36 Å